Protein AF-A0A0N9I6E2-F1 (afdb_monomer)

pLDDT: mean 80.84, std 10.75, range [47.5, 95.81]

Organism: NCBI:txid860235

Foldseek 3Di:
DDDPLLLVLLVLQLLLLLQVVVVDDDPVVNVVSNVVSCPPNLQDDDDPVPPDPVCVVVVVVVVVVVRVVSSVVVVVVSVVVSVVSNVVLVVCCVVPVPDDPNVVSVVSSVVSVVVVVVVVD

Solvent-accessible surface area (backbone atoms only — not comparable to full-atom values): 7074 Å² total; per-residue (Å²): 132,83,50,73,61,58,49,49,47,35,49,46,50,48,52,52,50,56,49,52,37,77,76,72,52,60,78,63,63,51,53,51,52,50,52,60,52,40,58,76,71,63,64,78,83,82,90,62,91,85,56,58,80,94,48,40,70,64,50,51,52,52,50,50,54,49,48,53,54,50,43,51,50,53,49,52,50,51,52,49,51,52,52,51,49,45,56,50,50,56,50,45,42,71,79,33,86,85,57,52,65,69,60,53,47,52,48,54,48,52,53,52,57,48,57,55,57,64,78,74,111

Radius of gyration: 18.81 Å; Cα contacts (8 Å, |Δi|>4): 63; chains: 1; bounding box: 44×23×55 Å

Nearest PDB structures (foldseek):
  7sr2-assembly1_A  TM=2.291E-01  e=9.450E+00  Homo sapiens

Structure (mmCIF, N/CA/C/O backbone):
data_AF-A0A0N9I6E2-F1
#
_entry.id   AF-A0A0N9I6E2-F1
#
loop_
_atom_site.group_PDB
_atom_site.id
_atom_site.type_symbol
_atom_site.label_atom_id
_atom_site.label_alt_id
_atom_site.label_comp_id
_atom_site.label_asym_id
_atom_site.label_entity_id
_atom_site.label_seq_id
_atom_site.pdbx_PDB_ins_code
_atom_site.Cartn_x
_atom_site.Cartn_y
_atom_site.Cartn_z
_atom_site.occupancy
_atom_site.B_iso_or_equiv
_atom_site.auth_seq_id
_atom_site.auth_comp_id
_atom_site.auth_asym_id
_atom_site.auth_atom_id
_atom_site.pdbx_PDB_model_num
ATOM 1 N N . MET A 1 1 ? -15.539 7.434 7.054 1.00 58.22 1 MET A N 1
ATOM 2 C CA . MET A 1 1 ? -15.281 6.097 6.485 1.00 58.22 1 MET A CA 1
ATOM 3 C C . MET A 1 1 ? -14.484 6.344 5.222 1.00 58.22 1 MET A C 1
ATOM 5 O O . MET A 1 1 ? -14.952 7.140 4.422 1.00 58.22 1 MET A O 1
ATOM 9 N N . ILE A 1 2 ? -13.271 5.800 5.119 1.00 67.31 2 ILE A N 1
ATOM 10 C CA . ILE A 1 2 ? -12.391 6.038 3.963 1.00 67.31 2 ILE A CA 1
ATOM 11 C C . ILE A 1 2 ? -13.004 5.368 2.730 1.00 67.31 2 ILE A C 1
ATOM 13 O O . ILE A 1 2 ? -13.506 4.244 2.828 1.00 67.31 2 ILE A O 1
ATOM 17 N N . SER A 1 3 ? -13.014 6.065 1.597 1.00 83.19 3 SER A N 1
ATOM 18 C CA . SER A 1 3 ? -13.534 5.536 0.339 1.00 83.19 3 SER A CA 1
ATOM 19 C C . SER A 1 3 ? -12.611 4.452 -0.222 1.00 83.19 3 SER A C 1
ATOM 21 O O . SER A 1 3 ? -11.415 4.390 0.071 1.00 83.19 3 SER A O 1
ATOM 23 N N . ARG A 1 4 ? -13.151 3.574 -1.074 1.00 80.69 4 ARG A N 1
ATOM 24 C CA . ARG A 1 4 ? -12.337 2.559 -1.759 1.00 80.69 4 ARG A CA 1
ATOM 25 C C . ARG A 1 4 ? -11.198 3.207 -2.556 1.00 80.69 4 ARG A C 1
ATOM 27 O O . ARG A 1 4 ? -10.085 2.689 -2.534 1.00 80.69 4 ARG A O 1
ATOM 34 N N . THR A 1 5 ? -11.463 4.334 -3.210 1.00 85.12 5 THR A N 1
ATOM 35 C CA . THR A 1 5 ? -10.477 5.065 -4.013 1.00 85.12 5 THR A CA 1
ATOM 36 C C . THR A 1 5 ? -9.357 5.640 -3.153 1.00 85.12 5 THR A C 1
ATOM 38 O O . THR A 1 5 ? -8.190 5.467 -3.492 1.00 85.12 5 THR A O 1
ATOM 41 N N . GLU A 1 6 ? -9.676 6.205 -1.986 1.00 81.94 6 GLU A N 1
ATOM 42 C CA . GLU A 1 6 ? -8.675 6.687 -1.022 1.00 81.94 6 GLU A CA 1
ATOM 43 C C . GLU A 1 6 ? -7.789 5.539 -0.499 1.00 81.94 6 GLU A C 1
ATOM 45 O O . GLU A 1 6 ? -6.568 5.682 -0.412 1.00 81.94 6 GLU A O 1
ATOM 50 N N . VAL A 1 7 ? -8.372 4.361 -0.223 1.00 84.06 7 VAL A N 1
ATOM 51 C CA . VAL A 1 7 ? -7.602 3.156 0.147 1.00 84.0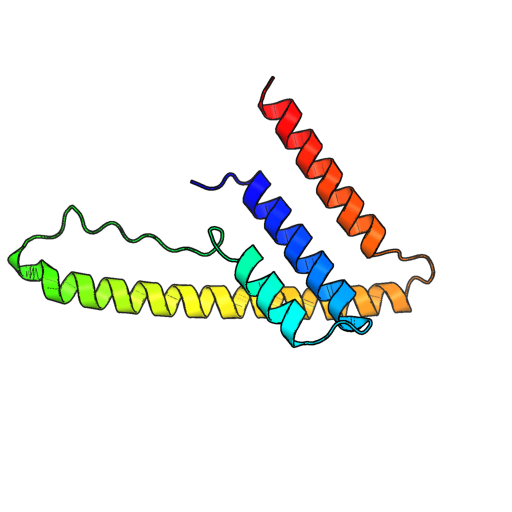6 7 VAL A CA 1
ATOM 52 C C . VAL A 1 7 ? -6.664 2.729 -0.988 1.00 84.06 7 VAL A C 1
ATOM 54 O O . VAL A 1 7 ? -5.511 2.367 -0.739 1.00 84.06 7 VAL A O 1
ATOM 57 N N . MET A 1 8 ? -7.131 2.773 -2.238 1.00 87.88 8 MET A N 1
ATOM 58 C CA . MET A 1 8 ? -6.322 2.407 -3.405 1.00 87.88 8 MET A CA 1
ATOM 59 C C . MET A 1 8 ? -5.189 3.414 -3.652 1.00 87.88 8 MET A C 1
ATOM 61 O O . MET A 1 8 ? -4.054 2.995 -3.878 1.00 87.88 8 MET A O 1
ATOM 65 N N . GLN A 1 9 ? -5.453 4.715 -3.521 1.00 86.62 9 GLN A N 1
ATOM 66 C CA . GLN A 1 9 ? -4.443 5.775 -3.616 1.00 86.62 9 GLN A CA 1
ATOM 67 C C . GLN A 1 9 ? -3.367 5.629 -2.530 1.00 86.62 9 GLN A C 1
ATOM 69 O O . GLN A 1 9 ? -2.172 5.671 -2.836 1.00 86.62 9 GLN A O 1
ATOM 74 N N . ALA A 1 10 ? -3.764 5.371 -1.279 1.00 85.19 10 ALA A N 1
ATOM 75 C CA . ALA A 1 10 ? -2.826 5.092 -0.192 1.00 85.19 10 ALA A CA 1
ATOM 76 C C . ALA A 1 10 ? -1.964 3.851 -0.492 1.00 85.19 10 ALA A C 1
ATOM 78 O O . ALA A 1 10 ? -0.749 3.868 -0.283 1.00 85.19 10 ALA A O 1
ATOM 79 N N . GLY A 1 11 ? -2.569 2.801 -1.059 1.00 88.00 11 GLY A N 1
ATOM 80 C CA . GLY A 1 11 ? -1.866 1.614 -1.543 1.00 88.00 11 GLY A CA 1
ATOM 81 C C . GLY A 1 11 ? -0.800 1.940 -2.593 1.00 88.00 11 GLY A C 1
ATOM 82 O O . GLY A 1 11 ? 0.354 1.548 -2.429 1.00 88.00 11 GLY A O 1
ATOM 83 N N . VAL A 1 12 ? -1.140 2.705 -3.634 1.00 90.62 12 VAL A N 1
ATOM 84 C CA . VAL A 1 12 ? -0.178 3.131 -4.671 1.00 90.62 12 VAL A CA 1
ATOM 85 C C . VAL A 1 12 ? 0.955 3.970 -4.070 1.00 90.62 12 VAL A C 1
ATOM 87 O O . VAL A 1 12 ? 2.125 3.756 -4.403 1.00 90.62 12 VAL A O 1
ATOM 90 N N . GLY A 1 13 ? 0.643 4.866 -3.129 1.00 87.81 13 GLY A N 1
ATOM 91 C CA . GLY A 1 13 ? 1.640 5.636 -2.382 1.00 87.81 13 GLY A CA 1
ATOM 92 C C . GLY A 1 13 ? 2.625 4.745 -1.617 1.00 87.81 13 GLY A C 1
ATOM 93 O O . GLY A 1 13 ? 3.838 4.931 -1.724 1.00 87.81 13 GLY A O 1
ATOM 94 N N . ILE A 1 14 ? 2.122 3.723 -0.914 1.00 87.88 14 ILE A N 1
ATOM 95 C CA . ILE A 1 14 ? 2.940 2.742 -0.179 1.00 87.88 14 ILE A CA 1
ATOM 96 C C . ILE A 1 14 ? 3.906 2.024 -1.123 1.00 87.88 14 ILE A C 1
ATOM 98 O O . ILE A 1 14 ? 5.094 1.907 -0.815 1.00 87.88 14 ILE A O 1
ATOM 102 N N . LEU A 1 15 ? 3.416 1.562 -2.276 1.00 90.69 15 LEU A N 1
ATOM 103 C CA . LEU A 1 15 ? 4.235 0.853 -3.263 1.00 90.69 15 LEU A CA 1
ATOM 104 C C . LEU A 1 15 ? 5.297 1.768 -3.885 1.00 90.69 15 LEU A C 1
ATOM 106 O O . LEU A 1 15 ? 6.435 1.343 -4.072 1.00 90.69 15 LEU A O 1
ATOM 110 N N . THR A 1 16 ? 4.955 3.033 -4.133 1.00 89.50 16 THR A N 1
ATOM 111 C CA . THR A 1 16 ? 5.874 4.043 -4.685 1.00 89.50 16 THR A CA 1
ATOM 112 C C . THR A 1 16 ? 7.024 4.322 -3.726 1.00 89.50 16 THR A C 1
ATOM 114 O O . THR A 1 16 ? 8.193 4.262 -4.111 1.00 89.50 16 THR A O 1
ATOM 117 N N . VAL A 1 17 ? 6.705 4.555 -2.451 1.00 85.69 17 VAL A N 1
ATOM 118 C CA . VAL A 1 17 ? 7.709 4.762 -1.401 1.00 85.69 17 VAL A CA 1
ATOM 119 C C . VAL A 1 17 ? 8.571 3.513 -1.227 1.00 85.69 17 VAL A C 1
ATOM 121 O O . VAL A 1 17 ? 9.793 3.620 -1.152 1.00 85.69 17 VAL A O 1
ATOM 124 N N . ALA A 1 18 ? 7.964 2.325 -1.197 1.00 85.31 18 ALA A N 1
ATOM 125 C CA . ALA A 1 18 ? 8.687 1.068 -1.025 1.00 85.31 18 ALA A CA 1
ATOM 126 C C . ALA A 1 18 ? 9.599 0.718 -2.211 1.00 85.31 18 ALA A C 1
ATOM 128 O O . ALA A 1 18 ? 10.655 0.123 -2.008 1.00 85.31 18 ALA A O 1
ATOM 129 N N . HIS A 1 19 ? 9.229 1.087 -3.438 1.00 87.69 19 HIS A N 1
ATOM 130 C CA . HIS A 1 19 ? 10.112 0.943 -4.595 1.00 87.69 19 HIS A CA 1
ATOM 131 C C . HIS A 1 19 ? 11.278 1.933 -4.521 1.00 87.69 19 HIS A C 1
ATOM 133 O O . HIS A 1 19 ? 12.434 1.509 -4.544 1.00 87.69 19 HIS A O 1
ATOM 139 N N . GLY A 1 20 ? 10.998 3.226 -4.316 1.00 82.69 20 GLY A N 1
ATOM 140 C CA . GLY A 1 20 ? 12.030 4.267 -4.208 1.00 82.69 20 GLY A CA 1
ATOM 141 C C . GLY A 1 20 ? 13.029 4.012 -3.073 1.00 82.69 20 GLY A C 1
ATOM 142 O O . GLY A 1 20 ? 14.233 4.216 -3.235 1.00 82.69 20 GLY A O 1
ATOM 143 N N . ALA A 1 21 ? 12.545 3.444 -1.967 1.00 79.12 21 ALA A N 1
ATOM 144 C CA . ALA A 1 21 ? 13.335 2.994 -0.828 1.00 79.12 21 ALA A CA 1
ATOM 145 C C . ALA A 1 21 ? 14.525 2.108 -1.205 1.00 79.12 21 ALA A C 1
ATOM 147 O O . ALA A 1 21 ? 15.631 2.275 -0.690 1.00 79.12 21 ALA A O 1
ATOM 148 N N . THR A 1 22 ? 14.303 1.163 -2.118 1.00 72.56 22 THR A N 1
ATOM 149 C CA . THR A 1 22 ? 15.330 0.200 -2.533 1.00 72.56 22 THR A CA 1
ATOM 150 C C . THR A 1 22 ? 16.467 0.822 -3.338 1.00 72.56 22 THR A C 1
ATOM 152 O O . THR A 1 22 ? 17.516 0.200 -3.491 1.00 72.56 22 THR A O 1
ATOM 155 N N . ARG A 1 23 ? 16.294 2.066 -3.802 1.00 69.06 23 ARG A N 1
ATOM 156 C CA . ARG A 1 23 ? 17.258 2.806 -4.623 1.00 69.06 23 ARG A CA 1
ATOM 157 C C . ARG A 1 23 ? 18.061 3.859 -3.848 1.00 69.06 23 ARG A C 1
ATOM 159 O O . ARG A 1 23 ? 18.754 4.659 -4.468 1.00 69.06 23 ARG A O 1
ATOM 166 N N . GLY A 1 24 ? 18.027 3.830 -2.511 1.00 60.78 24 GLY A N 1
ATOM 167 C CA . GLY A 1 24 ? 18.950 4.601 -1.664 1.00 60.78 24 GLY A CA 1
ATOM 168 C C . GLY A 1 24 ? 18.316 5.606 -0.700 1.00 60.78 24 GLY A C 1
ATOM 169 O O . GLY A 1 24 ? 19.042 6.424 -0.137 1.00 60.78 24 GLY A O 1
ATOM 170 N N . SER A 1 25 ? 16.998 5.570 -0.477 1.00 59.94 25 SER A N 1
ATOM 171 C CA . SER A 1 25 ? 16.383 6.357 0.604 1.00 59.94 25 SER A CA 1
ATOM 172 C C . SER A 1 25 ? 16.756 5.790 1.976 1.00 59.94 25 SER A C 1
ATOM 174 O O . SER A 1 25 ? 16.989 4.588 2.130 1.00 59.94 25 SER A O 1
ATOM 176 N N . THR A 1 26 ? 16.811 6.643 3.001 1.00 59.84 26 THR A N 1
ATOM 177 C CA . THR A 1 26 ? 17.148 6.170 4.344 1.00 59.84 26 THR A CA 1
ATOM 178 C C . THR A 1 26 ? 16.007 5.321 4.910 1.00 59.84 26 THR A C 1
ATOM 180 O O . THR A 1 26 ? 14.831 5.668 4.816 1.00 59.84 26 THR A O 1
ATOM 183 N N . THR A 1 27 ? 16.341 4.189 5.535 1.00 61.56 27 THR A N 1
ATOM 184 C CA . THR A 1 27 ? 15.379 3.253 6.154 1.00 61.56 27 THR A CA 1
ATOM 185 C C . THR A 1 27 ? 14.427 3.897 7.172 1.00 61.56 27 THR A C 1
ATOM 187 O O . THR A 1 27 ? 13.396 3.304 7.491 1.00 61.56 27 THR A O 1
ATOM 190 N N . ALA A 1 28 ? 14.777 5.071 7.709 1.00 60.06 28 ALA A N 1
ATOM 191 C CA . ALA A 1 28 ? 13.965 5.825 8.659 1.00 60.06 28 ALA A CA 1
ATOM 192 C C . ALA A 1 28 ? 12.792 6.538 7.963 1.00 60.06 28 ALA A C 1
ATOM 194 O O . ALA A 1 28 ? 11.647 6.307 8.351 1.00 60.06 28 ALA A O 1
ATOM 195 N N . ASP A 1 29 ? 13.059 7.275 6.881 1.00 61.16 29 ASP A N 1
ATOM 196 C CA . ASP A 1 29 ? 12.046 8.022 6.113 1.00 61.16 29 ASP A CA 1
ATOM 197 C C . ASP A 1 29 ? 10.961 7.090 5.551 1.00 61.16 29 ASP A C 1
ATOM 199 O O . ASP A 1 29 ? 9.776 7.409 5.509 1.00 61.16 29 ASP A O 1
ATOM 203 N N . ILE A 1 30 ? 11.366 5.876 5.176 1.00 63.97 30 ILE A N 1
ATOM 204 C CA . ILE A 1 30 ? 10.481 4.843 4.630 1.00 63.97 30 ILE A CA 1
ATOM 205 C C . ILE A 1 30 ? 9.544 4.299 5.709 1.00 63.97 30 ILE A C 1
ATOM 207 O O . ILE A 1 30 ? 8.359 4.096 5.457 1.00 63.97 30 ILE A O 1
ATOM 211 N N . LYS A 1 31 ? 10.050 4.060 6.925 1.00 67.25 31 LYS A N 1
ATOM 212 C CA . LYS A 1 31 ? 9.211 3.600 8.041 1.00 67.25 31 LYS A CA 1
ATOM 213 C C . LYS A 1 31 ? 8.195 4.660 8.440 1.00 67.25 31 LYS A C 1
ATOM 215 O O . LYS A 1 31 ? 7.054 4.308 8.731 1.00 67.25 31 LYS A O 1
ATOM 220 N N . GLU A 1 32 ? 8.597 5.923 8.445 1.00 67.94 32 GLU A N 1
ATOM 221 C CA . GLU A 1 32 ? 7.713 7.041 8.764 1.00 67.94 32 GLU A CA 1
ATOM 222 C C . GLU A 1 32 ? 6.629 7.215 7.692 1.00 67.94 32 GLU A C 1
ATOM 224 O O . GLU A 1 32 ? 5.444 7.174 8.017 1.00 67.94 32 GLU A O 1
ATOM 229 N N . ALA A 1 33 ? 7.002 7.251 6.410 1.00 65.25 33 ALA A N 1
ATOM 230 C CA . ALA A 1 33 ? 6.053 7.335 5.300 1.00 65.25 33 ALA A CA 1
ATOM 231 C C . ALA A 1 33 ? 5.073 6.148 5.265 1.00 65.25 33 ALA A C 1
ATOM 233 O O . ALA A 1 33 ? 3.870 6.339 5.098 1.00 65.25 33 ALA A 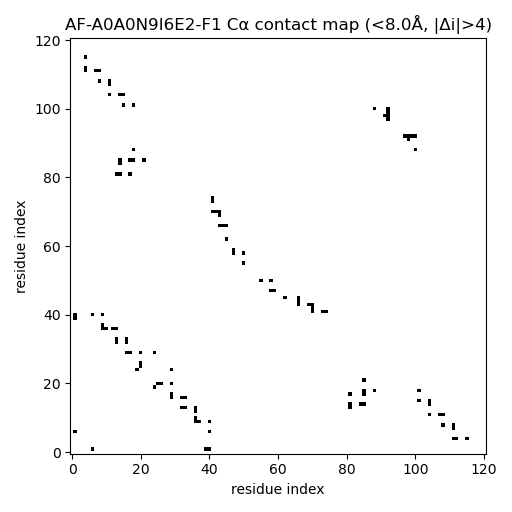O 1
ATOM 234 N N . LEU A 1 34 ? 5.555 4.921 5.494 1.00 67.94 34 LEU A N 1
ATOM 235 C CA . LEU A 1 34 ? 4.692 3.742 5.603 1.00 67.94 34 LEU A CA 1
ATOM 236 C C . LEU A 1 34 ? 3.765 3.813 6.818 1.00 67.94 34 LEU A C 1
ATOM 238 O O . LEU A 1 34 ? 2.651 3.311 6.751 1.00 67.94 34 LEU A O 1
ATOM 242 N N . THR A 1 35 ? 4.204 4.406 7.927 1.00 71.88 35 THR A N 1
ATOM 243 C CA . THR A 1 35 ? 3.3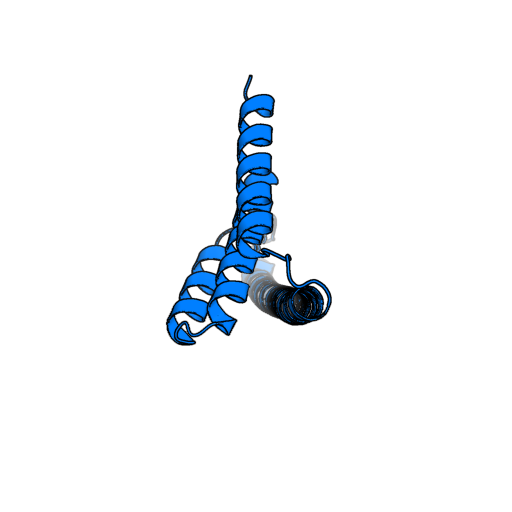55 4.579 9.113 1.00 71.88 35 THR A CA 1
ATOM 244 C C . THR A 1 35 ? 2.222 5.555 8.815 1.00 71.88 35 THR A C 1
ATOM 246 O O . THR A 1 35 ? 1.066 5.232 9.078 1.00 71.88 35 THR A O 1
ATOM 249 N N . VAL A 1 36 ? 2.535 6.695 8.195 1.00 69.06 36 VAL A N 1
ATOM 250 C CA . VAL A 1 36 ? 1.549 7.715 7.810 1.00 69.06 36 VAL A CA 1
ATOM 251 C C . VAL A 1 36 ? 0.542 7.161 6.801 1.00 69.06 36 VAL A C 1
ATOM 253 O O . VAL A 1 36 ? -0.658 7.293 7.002 1.00 69.06 36 VAL A O 1
ATOM 256 N N . LEU A 1 37 ? 0.997 6.467 5.756 1.00 65.44 37 LEU A N 1
ATOM 257 C CA . LEU A 1 37 ? 0.109 5.938 4.712 1.00 65.44 37 LEU A CA 1
ATOM 258 C C . LEU A 1 37 ? -0.809 4.800 5.188 1.00 65.44 37 LEU A C 1
ATOM 260 O O . LEU A 1 37 ? -1.772 4.452 4.509 1.00 65.44 37 LEU A O 1
ATOM 264 N N . ARG A 1 38 ? -0.504 4.190 6.336 1.00 68.19 38 ARG A N 1
ATOM 265 C CA . ARG A 1 38 ? -1.324 3.126 6.934 1.00 68.19 38 ARG A CA 1
ATOM 266 C C . ARG A 1 38 ? -2.362 3.654 7.913 1.00 68.19 38 ARG A C 1
ATOM 268 O O . ARG A 1 38 ? -3.310 2.919 8.194 1.00 68.19 38 ARG A O 1
ATOM 275 N N . GLN A 1 39 ? -2.183 4.873 8.427 1.00 69.25 39 GLN A N 1
ATOM 276 C CA . GLN A 1 39 ? -3.170 5.518 9.292 1.00 69.25 39 GLN A CA 1
ATOM 277 C C . GLN A 1 39 ? -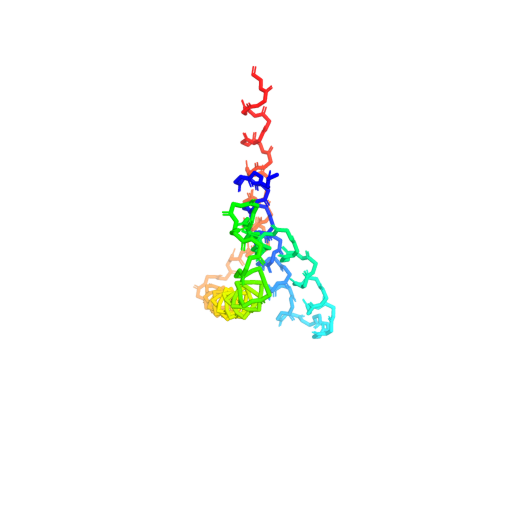4.484 5.688 8.529 1.00 69.25 39 GLN A C 1
ATOM 279 O O . GLN A 1 39 ? -4.496 6.039 7.351 1.00 69.25 39 GLN A O 1
ATOM 284 N N . GLY A 1 40 ? -5.599 5.374 9.182 1.00 64.25 40 GLY A N 1
ATOM 285 C CA . GLY A 1 40 ? -6.930 5.405 8.586 1.00 64.25 40 GLY A CA 1
ATOM 286 C C . GLY A 1 40 ? -7.287 4.181 7.734 1.00 64.25 40 GLY A C 1
ATOM 287 O O . GLY A 1 40 ? -8.435 3.746 7.766 1.00 64.25 40 GLY A O 1
ATOM 288 N N . VAL A 1 41 ? -6.337 3.588 7.000 1.00 66.69 41 VAL A N 1
ATOM 289 C CA . VAL A 1 41 ? -6.602 2.435 6.110 1.00 66.69 41 VAL A CA 1
ATOM 290 C C . VAL A 1 41 ? -6.701 1.117 6.881 1.00 66.69 41 VAL A C 1
ATOM 292 O O . VAL A 1 41 ? -7.494 0.246 6.529 1.00 66.69 41 VAL A O 1
ATOM 295 N N . LEU A 1 42 ? -5.886 0.955 7.925 1.00 66.94 42 LEU A N 1
ATOM 296 C CA . LEU A 1 42 ? -5.849 -0.257 8.754 1.00 66.94 42 LEU A CA 1
ATOM 297 C C . LEU A 1 42 ? -6.442 -0.039 10.151 1.00 66.94 42 LEU A C 1
ATOM 299 O O . LEU A 1 42 ? -6.290 -0.903 11.015 1.00 66.94 42 LEU A O 1
ATOM 303 N N . ASP A 1 43 ? -7.102 1.099 10.376 1.00 69.25 43 ASP A N 1
ATOM 304 C CA . ASP A 1 43 ? -7.682 1.427 11.673 1.00 69.25 43 ASP A CA 1
ATOM 305 C C . ASP A 1 43 ? -8.935 0.584 11.908 1.00 69.25 43 ASP A C 1
ATOM 307 O O . ASP A 1 43 ? -9.928 0.661 11.180 1.00 69.25 43 ASP A O 1
ATOM 311 N N . LEU A 1 44 ? -8.877 -0.250 12.942 1.00 67.06 44 LEU A N 1
ATOM 312 C CA . LEU A 1 44 ? -9.967 -1.136 13.313 1.00 67.06 44 LEU A CA 1
ATOM 313 C C . LEU A 1 44 ? -10.838 -0.450 14.363 1.00 67.06 44 LEU A C 1
ATOM 315 O O . LEU A 1 44 ? -10.370 -0.106 15.447 1.00 67.06 44 LEU A O 1
ATOM 319 N N . HIS A 1 45 ? -12.118 -0.269 14.046 1.00 72.69 45 HIS A N 1
ATOM 320 C CA . HIS A 1 45 ? -13.101 0.233 14.995 1.00 72.69 45 HIS A CA 1
ATOM 321 C C . HIS A 1 45 ? -13.965 -0.923 15.499 1.00 72.69 45 HIS A C 1
ATOM 323 O O . HIS A 1 45 ? -14.583 -1.629 14.702 1.00 72.69 45 HIS A O 1
ATOM 329 N N . ILE A 1 46 ? -14.003 -1.114 16.817 1.00 76.12 46 ILE A N 1
ATOM 330 C CA . ILE A 1 46 ? -14.906 -2.066 17.465 1.00 76.12 46 ILE A CA 1
ATOM 331 C C . ILE A 1 46 ? -15.979 -1.261 18.190 1.00 76.12 46 ILE A C 1
ATOM 333 O O . ILE A 1 46 ? -15.685 -0.541 19.144 1.00 76.12 46 ILE A O 1
ATOM 337 N N . ASP A 1 47 ? -17.219 -1.395 17.727 1.00 82.12 47 ASP A N 1
ATOM 338 C CA . ASP A 1 47 ? -18.385 -0.825 18.390 1.00 82.12 47 ASP A CA 1
ATOM 339 C C . ASP A 1 47 ? -18.807 -1.721 19.565 1.00 82.12 47 ASP A C 1
ATOM 341 O O . ASP A 1 47 ? -19.111 -2.904 19.397 1.00 82.12 47 ASP A O 1
ATOM 345 N N . ILE A 1 48 ? -18.814 -1.140 20.763 1.00 79.69 48 ILE A N 1
ATOM 346 C CA . ILE A 1 48 ? -19.222 -1.789 22.015 1.00 79.69 48 ILE A CA 1
ATOM 347 C C . ILE A 1 48 ? -20.423 -1.092 22.669 1.00 79.69 48 ILE A C 1
ATOM 349 O O . ILE A 1 48 ? -20.725 -1.347 23.832 1.00 79.69 48 ILE A O 1
ATOM 353 N N . SER A 1 49 ? -21.139 -0.224 21.946 1.00 82.00 49 SER A N 1
ATOM 354 C CA . SER A 1 49 ? -22.254 0.565 22.488 1.00 82.00 49 SER A CA 1
ATOM 355 C C . SER A 1 49 ? -23.422 -0.272 23.026 1.00 82.00 49 SER A C 1
ATOM 357 O O . SER A 1 49 ? -24.200 0.230 23.831 1.00 82.00 49 SER A O 1
ATOM 359 N N . ASN A 1 50 ? -23.534 -1.544 22.631 1.00 82.38 50 ASN A N 1
ATOM 360 C CA . ASN A 1 50 ? -24.607 -2.454 23.051 1.00 82.38 50 ASN A CA 1
ATOM 361 C C . ASN A 1 50 ? -24.196 -3.443 24.160 1.00 82.38 50 ASN A C 1
ATOM 363 O O . ASN A 1 50 ? -24.912 -4.410 24.421 1.00 82.38 50 ASN A O 1
ATOM 367 N N . VAL A 1 51 ? -23.038 -3.245 24.794 1.00 82.06 51 VAL A N 1
ATOM 368 C CA . VAL A 1 51 ? -22.540 -4.139 25.847 1.00 82.06 51 VAL A CA 1
ATOM 369 C C . VAL A 1 51 ? -23.222 -3.823 27.186 1.00 82.06 51 VAL A C 1
ATOM 371 O O . VAL A 1 51 ? -23.208 -2.670 27.615 1.00 82.06 51 VAL A O 1
ATOM 374 N N . PRO A 1 52 ? -23.797 -4.821 27.888 1.00 84.75 52 PRO A N 1
ATOM 375 C CA . PRO A 1 52 ? -24.332 -4.623 29.233 1.00 84.75 52 PRO A CA 1
ATOM 376 C C . PRO A 1 52 ? -23.256 -4.126 30.209 1.00 84.75 52 PRO A C 1
ATOM 378 O O . PRO A 1 52 ? -22.154 -4.674 30.245 1.00 84.75 52 PRO A O 1
ATOM 381 N N . ASN A 1 53 ? -23.595 -3.150 31.059 1.00 81.56 53 ASN A N 1
ATOM 382 C CA . ASN A 1 53 ? -22.657 -2.512 32.000 1.00 81.56 53 ASN A CA 1
ATOM 383 C C . ASN A 1 53 ? -21.909 -3.506 32.909 1.00 81.56 53 ASN A C 1
ATOM 385 O O . ASN A 1 53 ? -20.766 -3.273 33.284 1.00 81.56 53 ASN A O 1
ATOM 389 N N . GLU A 1 54 ? -22.544 -4.626 33.252 1.00 83.88 54 GLU A N 1
ATOM 390 C CA . GLU A 1 54 ? -21.984 -5.690 34.097 1.00 83.88 54 GLU A CA 1
ATOM 391 C C . GLU A 1 54 ? -20.802 -6.419 33.437 1.00 83.88 54 GLU A C 1
ATOM 393 O O . GLU A 1 54 ? -19.943 -6.970 34.123 1.00 83.88 54 GLU A O 1
ATOM 398 N N . CYS A 1 55 ? -20.743 -6.407 32.104 1.00 81.56 55 CYS A N 1
ATOM 399 C CA . CYS A 1 55 ? -19.693 -7.039 31.309 1.00 81.56 55 CYS A CA 1
ATOM 400 C C . CYS A 1 55 ? -18.706 -6.024 30.711 1.00 81.56 55 CYS A C 1
ATOM 402 O O . CYS A 1 55 ? -17.730 -6.438 30.086 1.00 81.56 55 CYS A O 1
ATOM 404 N N . ASP A 1 56 ? -18.936 -4.720 30.900 1.00 82.62 56 ASP A N 1
ATOM 405 C CA . ASP A 1 56 ? -18.248 -3.632 30.192 1.00 82.62 56 ASP A CA 1
ATOM 406 C C . ASP A 1 56 ? -16.719 -3.719 30.300 1.00 82.62 56 ASP A C 1
ATOM 408 O O . ASP A 1 56 ? -16.023 -3.678 29.289 1.00 82.62 56 ASP A O 1
ATOM 412 N N . THR A 1 57 ? -16.180 -3.946 31.501 1.00 86.62 57 THR A N 1
ATOM 413 C CA . THR A 1 57 ? -14.726 -4.022 31.713 1.00 86.62 57 THR A CA 1
ATOM 414 C C . THR A 1 57 ? -14.087 -5.206 30.987 1.00 86.62 57 THR A C 1
ATOM 416 O O . THR A 1 57 ? -13.059 -5.049 30.330 1.00 86.62 57 THR A O 1
ATOM 419 N N . VAL A 1 58 ? -14.697 -6.393 31.079 1.00 87.88 58 VAL A N 1
ATOM 420 C CA . VAL A 1 58 ? -14.167 -7.614 30.450 1.00 87.88 58 VAL A CA 1
ATOM 421 C C . VAL A 1 58 ? -14.271 -7.510 28.932 1.00 87.88 58 VAL A C 1
ATOM 423 O O . VAL A 1 58 ? -13.322 -7.830 28.223 1.00 87.88 58 VAL A O 1
ATOM 426 N N . VAL A 1 59 ? -15.400 -7.015 28.420 1.00 86.62 59 VAL A N 1
ATOM 427 C CA . VAL A 1 59 ? -15.610 -6.865 26.978 1.00 86.62 59 VAL A CA 1
ATOM 428 C C . VAL A 1 59 ? -14.705 -5.785 26.395 1.00 86.62 59 VAL A C 1
ATOM 430 O O . VAL A 1 59 ? -14.143 -6.011 25.328 1.00 86.62 59 VAL A O 1
ATOM 433 N N . ARG A 1 60 ? -14.481 -4.659 27.088 1.00 84.81 60 ARG A N 1
ATOM 434 C CA . ARG A 1 60 ? -13.489 -3.651 26.670 1.00 84.81 60 ARG A CA 1
ATOM 435 C C . ARG A 1 60 ? -12.091 -4.238 26.587 1.00 84.81 60 ARG A C 1
ATOM 437 O O . ARG A 1 60 ? -11.403 -3.994 25.604 1.00 84.81 60 ARG A O 1
ATOM 444 N N . GLN A 1 61 ? -11.682 -5.013 27.590 1.00 88.94 61 GLN A N 1
ATOM 445 C CA . GLN A 1 61 ? -10.359 -5.627 27.596 1.00 88.94 61 GLN A CA 1
ATOM 446 C C . GLN A 1 61 ? -10.195 -6.618 26.436 1.00 88.94 61 GLN A C 1
ATOM 448 O O . GLN A 1 61 ? -9.226 -6.533 25.690 1.00 88.94 61 GLN A O 1
ATOM 453 N N . VAL A 1 62 ? -11.171 -7.503 26.225 1.00 89.88 62 VAL A N 1
ATOM 454 C CA . VAL A 1 62 ? -11.131 -8.458 25.108 1.00 89.88 62 VAL A CA 1
ATOM 455 C C . VAL A 1 62 ? -11.190 -7.737 23.759 1.00 89.88 62 VAL A C 1
ATOM 457 O O . VAL A 1 62 ? -10.461 -8.098 22.841 1.00 89.88 62 VAL A O 1
ATOM 460 N N . ALA A 1 63 ? -12.018 -6.698 23.621 1.00 86.25 63 ALA A N 1
ATOM 461 C CA . ALA A 1 63 ? -12.084 -5.891 22.404 1.00 86.25 63 ALA A CA 1
ATOM 462 C C . ALA A 1 63 ? -10.736 -5.219 22.102 1.00 86.25 63 ALA A C 1
ATOM 464 O O . ALA A 1 63 ? -10.282 -5.258 20.962 1.00 86.25 63 ALA A O 1
ATOM 465 N N . GLN A 1 64 ? -10.071 -4.669 23.120 1.00 85.94 64 GLN A N 1
ATOM 466 C CA . GLN A 1 64 ? -8.730 -4.099 23.003 1.00 85.94 64 GLN A CA 1
ATOM 467 C C . GLN A 1 64 ? -7.719 -5.154 22.518 1.00 85.94 64 GLN A C 1
ATOM 469 O O . GLN A 1 64 ? -7.034 -4.931 21.522 1.00 85.94 64 GLN A O 1
ATOM 474 N N . GLU A 1 65 ? -7.674 -6.326 23.158 1.00 89.00 65 GLU A N 1
ATOM 475 C CA . GLU A 1 65 ? -6.768 -7.425 22.784 1.00 89.00 65 GLU A CA 1
ATOM 476 C C . GLU A 1 65 ? -7.014 -7.908 21.343 1.00 89.00 65 GLU A C 1
ATOM 478 O O . GLU A 1 65 ? -6.075 -8.139 20.576 1.00 89.00 65 GLU A O 1
ATOM 483 N N . VAL A 1 66 ? -8.284 -8.012 20.937 1.00 87.94 66 VAL A N 1
ATOM 484 C CA . VAL A 1 66 ? -8.672 -8.378 19.569 1.00 87.94 66 VAL A CA 1
ATOM 485 C C . VAL A 1 66 ? -8.262 -7.295 18.569 1.00 87.94 66 VAL A C 1
ATOM 487 O O . VAL A 1 66 ? -7.715 -7.629 17.518 1.00 87.94 66 VAL A O 1
ATOM 490 N N . ALA A 1 67 ? -8.485 -6.014 18.873 1.00 83.12 67 ALA A N 1
ATOM 491 C CA . ALA A 1 67 ? -8.087 -4.905 18.006 1.00 83.12 67 ALA A CA 1
ATOM 492 C C . ALA A 1 67 ? -6.567 -4.864 17.799 1.00 83.12 67 ALA A C 1
ATOM 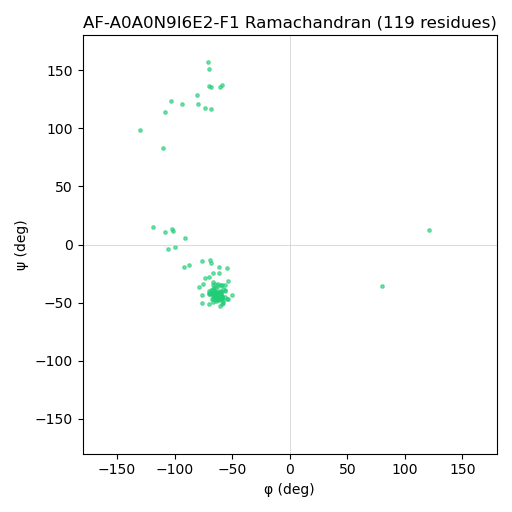494 O O . ALA A 1 67 ? -6.103 -4.695 16.667 1.00 83.12 67 ALA A O 1
ATOM 495 N N . GLU A 1 68 ? -5.789 -5.069 18.862 1.00 85.00 68 GLU A N 1
ATOM 496 C CA . GLU A 1 68 ? -4.326 -5.108 18.813 1.00 85.00 68 GLU A CA 1
ATOM 497 C C . GLU A 1 68 ? -3.822 -6.290 17.977 1.00 85.00 68 GLU A C 1
ATOM 499 O O . GLU A 1 68 ? -2.977 -6.120 17.092 1.00 85.00 68 GLU A O 1
ATOM 504 N N . GLU A 1 69 ? -4.383 -7.482 18.185 1.00 87.19 69 GLU A N 1
ATOM 505 C CA . GLU A 1 69 ? -4.007 -8.680 17.435 1.00 87.19 69 GLU A CA 1
ATOM 506 C C . GLU A 1 69 ? -4.385 -8.580 15.950 1.00 87.19 69 GLU A C 1
ATOM 508 O O . GLU A 1 69 ? -3.587 -8.939 15.076 1.00 87.19 69 GLU A O 1
ATOM 513 N N . LEU A 1 70 ? -5.577 -8.064 15.635 1.00 84.00 70 LEU A N 1
ATOM 514 C CA . LEU A 1 70 ? -5.998 -7.836 14.253 1.00 84.00 70 LEU A CA 1
ATOM 515 C C . LEU A 1 70 ? -5.124 -6.781 13.572 1.00 84.00 70 LEU A C 1
ATOM 517 O O . LEU A 1 70 ? -4.662 -7.016 12.453 1.00 84.00 70 LEU A O 1
ATOM 521 N N . SER A 1 71 ? -4.821 -5.677 14.259 1.00 81.50 71 SER A N 1
ATOM 522 C CA . SER A 1 71 ? -3.910 -4.644 13.755 1.00 81.50 71 SER A CA 1
ATOM 523 C C . SER A 1 71 ? -2.529 -5.228 13.468 1.00 81.50 71 SER A C 1
ATOM 525 O O . SER A 1 71 ? -1.975 -5.018 12.390 1.00 81.50 71 SER A O 1
ATOM 527 N N . ARG A 1 72 ? -1.988 -6.049 14.377 1.00 83.38 72 ARG A N 1
ATOM 528 C CA . ARG A 1 72 ? -0.701 -6.734 14.194 1.00 83.38 72 ARG A CA 1
ATOM 529 C C . ARG A 1 72 ? -0.708 -7.662 12.977 1.00 83.38 72 ARG A C 1
ATOM 531 O O . ARG A 1 72 ? 0.239 -7.645 12.189 1.00 83.38 72 ARG A O 1
ATOM 538 N N . ARG A 1 73 ? -1.762 -8.464 12.787 1.00 83.50 73 ARG A N 1
ATOM 539 C CA . ARG A 1 73 ? -1.891 -9.375 11.631 1.00 83.50 73 ARG A CA 1
ATOM 540 C C . ARG A 1 73 ? -2.039 -8.625 10.316 1.00 83.50 73 ARG A C 1
ATOM 542 O O . ARG A 1 73 ? -1.329 -8.936 9.359 1.00 83.50 73 ARG A O 1
ATOM 549 N N . ALA A 1 74 ? -2.909 -7.617 10.278 1.00 81.81 74 ALA A N 1
ATOM 550 C CA . ALA A 1 74 ? -3.045 -6.730 9.131 1.00 81.81 74 ALA A CA 1
ATOM 551 C C . ALA A 1 74 ? -1.696 -6.085 8.804 1.00 81.81 74 ALA A C 1
ATOM 553 O O . ALA A 1 74 ? -1.297 -6.005 7.638 1.00 81.81 74 ALA A O 1
ATOM 554 N N . GLN A 1 75 ? -0.933 -5.719 9.839 1.00 80.62 75 GLN A N 1
ATOM 555 C CA . GLN A 1 75 ? 0.369 -5.129 9.631 1.00 80.62 75 GLN A CA 1
ATOM 556 C C . GLN A 1 75 ? 1.371 -6.083 8.972 1.00 80.62 75 GLN A C 1
ATOM 558 O O . GLN A 1 75 ? 2.078 -5.686 8.041 1.00 80.62 75 GLN A O 1
ATOM 563 N N . GLN A 1 76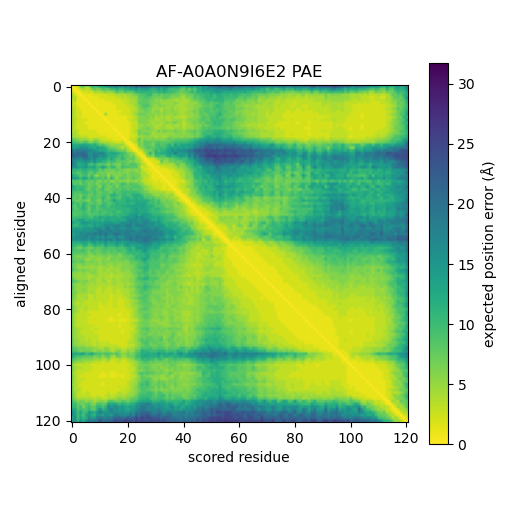 ? 1.418 -7.333 9.436 1.00 82.75 76 GLN A N 1
ATOM 564 C CA . GLN A 1 76 ? 2.260 -8.387 8.867 1.00 82.75 76 GLN A CA 1
ATOM 565 C C . GLN A 1 76 ? 1.886 -8.700 7.417 1.00 82.75 76 GLN A C 1
ATOM 567 O O . GLN A 1 76 ? 2.778 -8.832 6.579 1.00 82.75 76 GLN A O 1
ATOM 572 N N . MET A 1 77 ? 0.587 -8.763 7.112 1.00 83.62 77 MET A N 1
ATOM 573 C CA . MET A 1 77 ? 0.087 -8.993 5.757 1.00 83.62 77 MET A CA 1
ATOM 574 C C . MET A 1 77 ? 0.553 -7.891 4.801 1.00 83.62 77 MET A C 1
ATOM 576 O O . MET A 1 77 ? 1.187 -8.191 3.793 1.00 83.62 77 MET A O 1
ATOM 580 N N . VAL A 1 78 ? 0.323 -6.620 5.150 1.00 83.31 78 VAL A N 1
ATOM 581 C CA . VAL A 1 78 ? 0.755 -5.482 4.322 1.00 83.31 78 VAL A CA 1
ATOM 582 C C . VAL A 1 78 ? 2.272 -5.477 4.135 1.00 83.31 78 VAL A C 1
ATOM 584 O O . VAL A 1 78 ? 2.743 -5.315 3.014 1.00 83.31 78 VAL A O 1
ATOM 587 N N . ASN A 1 79 ? 3.052 -5.724 5.194 1.00 81.75 79 ASN A N 1
ATOM 588 C CA . ASN A 1 79 ? 4.511 -5.800 5.077 1.00 81.75 79 ASN A CA 1
ATOM 589 C C . ASN A 1 79 ? 4.949 -6.926 4.120 1.00 81.75 79 ASN A C 1
ATOM 591 O O . ASN A 1 79 ? 5.877 -6.738 3.335 1.00 81.75 79 ASN A O 1
ATOM 595 N N . GLY A 1 80 ? 4.275 -8.081 4.167 1.00 84.50 80 GLY A N 1
ATOM 596 C CA . GLY A 1 80 ? 4.502 -9.193 3.245 1.00 84.50 80 GLY A CA 1
ATOM 597 C C . GLY A 1 80 ? 4.196 -8.822 1.793 1.00 84.50 80 GLY A C 1
ATOM 598 O O . GLY A 1 80 ? 5.028 -9.063 0.921 1.00 84.50 80 GLY A O 1
ATOM 599 N N . CYS A 1 81 ? 3.054 -8.175 1.539 1.00 87.12 81 CYS A N 1
ATOM 600 C CA . CYS A 1 81 ? 2.672 -7.697 0.207 1.00 87.12 81 CYS A CA 1
ATOM 601 C C . CYS A 1 81 ? 3.669 -6.674 -0.348 1.00 87.12 81 CYS A C 1
ATOM 603 O O . CYS A 1 81 ? 4.084 -6.790 -1.497 1.00 87.12 81 CYS A O 1
ATOM 605 N N . VAL A 1 82 ? 4.094 -5.707 0.470 1.00 87.56 82 VAL A N 1
ATOM 606 C CA . VAL A 1 82 ? 5.077 -4.691 0.070 1.00 87.56 82 VAL A CA 1
ATOM 607 C C . VAL A 1 82 ? 6.418 -5.334 -0.275 1.00 87.56 82 VAL A C 1
ATOM 609 O O . VAL A 1 82 ? 7.008 -5.015 -1.305 1.00 87.56 82 VAL A O 1
ATOM 612 N N . LYS A 1 83 ? 6.888 -6.280 0.547 1.00 85.00 83 LYS A N 1
ATOM 613 C CA . LYS A 1 83 ? 8.127 -7.013 0.269 1.00 85.00 83 LYS A CA 1
ATOM 614 C C . LYS A 1 83 ? 8.033 -7.803 -1.040 1.00 85.00 83 LYS A C 1
ATOM 616 O O . LYS A 1 83 ? 8.936 -7.711 -1.865 1.00 85.00 83 LYS A O 1
ATOM 621 N N . ALA A 1 84 ? 6.940 -8.540 -1.238 1.00 88.06 84 ALA A N 1
ATOM 622 C CA . ALA A 1 84 ? 6.717 -9.306 -2.461 1.00 88.06 84 ALA A CA 1
ATOM 623 C C . ALA A 1 84 ? 6.666 -8.395 -3.697 1.00 88.06 84 ALA A C 1
ATOM 625 O O . ALA A 1 84 ? 7.279 -8.708 -4.712 1.00 88.06 84 ALA A O 1
ATOM 626 N N . PHE A 1 85 ? 5.996 -7.244 -3.599 1.00 92.94 85 PHE A N 1
ATOM 627 C CA . PHE A 1 85 ? 5.972 -6.249 -4.667 1.00 92.94 85 PHE A CA 1
ATOM 628 C C . PHE A 1 85 ? 7.379 -5.775 -5.038 1.00 92.94 85 PHE A C 1
ATOM 630 O O . PHE A 1 85 ? 7.721 -5.776 -6.215 1.00 92.94 85 PHE A O 1
ATOM 637 N N . VAL A 1 86 ? 8.205 -5.413 -4.054 1.00 89.56 86 VAL A N 1
ATOM 638 C CA . VAL A 1 86 ? 9.586 -4.969 -4.292 1.00 89.56 86 VAL A CA 1
ATOM 639 C C . VAL A 1 86 ? 10.403 -6.044 -5.013 1.00 89.56 86 VAL A C 1
ATOM 641 O O . VAL A 1 86 ? 11.112 -5.739 -5.970 1.00 89.56 86 VAL A O 1
ATOM 644 N N . GLU A 1 87 ? 10.288 -7.305 -4.591 1.00 89.44 87 GLU A N 1
ATOM 645 C CA . GLU A 1 87 ? 10.989 -8.426 -5.229 1.00 89.44 87 GLU A CA 1
ATOM 646 C C . GLU A 1 87 ? 10.520 -8.649 -6.676 1.00 89.44 87 GLU A C 1
ATOM 648 O O . GLU A 1 87 ? 11.345 -8.838 -7.572 1.00 89.44 87 GLU A O 1
ATOM 653 N N . VAL A 1 88 ? 9.208 -8.571 -6.924 1.00 93.94 88 VAL A N 1
ATOM 654 C CA . VAL A 1 88 ? 8.625 -8.687 -8.270 1.00 93.94 88 VAL A CA 1
ATOM 655 C C . VAL A 1 88 ? 9.036 -7.512 -9.156 1.00 93.94 88 VAL A C 1
ATOM 657 O O . VAL A 1 88 ? 9.421 -7.729 -10.301 1.00 93.94 88 VAL A O 1
ATOM 660 N N . ALA A 1 89 ? 9.009 -6.283 -8.640 1.00 92.06 89 ALA A N 1
ATOM 661 C CA . ALA A 1 89 ? 9.420 -5.088 -9.368 1.00 92.06 89 ALA A CA 1
ATOM 662 C C . ALA A 1 89 ? 10.901 -5.164 -9.766 1.00 92.06 89 ALA A C 1
ATOM 664 O O . ALA A 1 89 ? 11.237 -4.934 -10.923 1.00 92.06 89 ALA A O 1
ATOM 665 N N . ALA A 1 90 ? 11.777 -5.576 -8.845 1.00 89.75 90 ALA A N 1
ATOM 666 C CA . ALA A 1 90 ? 13.196 -5.770 -9.135 1.00 89.75 90 ALA A CA 1
ATOM 667 C C . ALA A 1 90 ? 13.437 -6.885 -10.169 1.00 89.75 90 ALA A C 1
ATOM 669 O O . ALA A 1 90 ? 14.321 -6.772 -11.019 1.00 89.75 90 ALA A O 1
ATOM 670 N N . ALA A 1 91 ? 12.656 -7.970 -10.117 1.00 92.31 91 ALA A N 1
ATOM 671 C CA . ALA A 1 91 ? 12.712 -9.016 -11.132 1.00 92.31 91 ALA A CA 1
ATOM 672 C C . ALA A 1 91 ? 12.264 -8.503 -12.506 1.00 92.31 91 ALA A C 1
ATOM 674 O O . ALA A 1 91 ? 12.941 -8.758 -13.498 1.00 92.31 91 ALA A O 1
ATOM 675 N N . TYR A 1 92 ? 11.178 -7.735 -12.548 1.00 92.81 92 TYR A N 1
ATOM 676 C CA . TYR A 1 92 ? 10.660 -7.153 -13.778 1.00 92.81 92 TYR A CA 1
ATOM 677 C C . TYR A 1 92 ? 11.649 -6.173 -14.415 1.00 92.81 92 TYR A C 1
ATOM 679 O O . TYR A 1 92 ? 11.914 -6.277 -15.604 1.00 92.81 92 TYR A O 1
ATOM 687 N N . GLU A 1 93 ? 12.270 -5.288 -13.632 1.00 91.81 93 GLU A N 1
ATOM 688 C CA . GLU A 1 93 ? 13.296 -4.355 -14.127 1.00 91.81 93 GLU A CA 1
ATOM 689 C C . GLU A 1 93 ? 14.537 -5.066 -14.681 1.00 91.81 93 GLU A C 1
ATOM 691 O O . GLU A 1 93 ? 15.153 -4.600 -15.637 1.00 91.81 93 GLU A O 1
ATOM 696 N N . ARG A 1 94 ? 14.911 -6.212 -14.102 1.00 91.75 94 ARG A N 1
ATOM 697 C CA . ARG A 1 94 ? 16.018 -7.028 -14.615 1.00 91.75 94 ARG A CA 1
ATOM 698 C C . ARG A 1 94 ? 15.662 -7.698 -15.943 1.00 91.75 94 ARG A C 1
ATOM 700 O O . ARG A 1 94 ? 16.509 -7.772 -16.830 1.00 91.75 94 ARG A O 1
ATOM 707 N N . ASP A 1 95 ? 14.444 -8.218 -16.053 1.00 95.81 95 ASP A N 1
ATOM 708 C CA . ASP A 1 95 ? 14.018 -9.028 -17.196 1.00 95.81 95 ASP A CA 1
ATOM 709 C C . ASP A 1 95 ? 13.467 -8.154 -18.350 1.00 95.81 95 ASP A C 1
ATOM 711 O O . ASP A 1 95 ? 13.406 -8.604 -19.494 1.00 95.81 95 ASP A O 1
ATOM 715 N N . CYS A 1 96 ? 13.105 -6.895 -18.073 1.00 94.31 96 CYS A N 1
ATOM 716 C CA . CYS A 1 96 ? 12.599 -5.902 -19.023 1.00 94.31 96 CYS A CA 1
ATOM 717 C C . CYS A 1 96 ? 13.370 -4.571 -18.875 1.00 94.31 96 CYS A C 1
ATOM 719 O O . CYS A 1 96 ? 13.022 -3.761 -18.018 1.00 94.31 96 CYS A O 1
ATOM 721 N N . PRO A 1 97 ? 14.380 -4.301 -19.727 1.00 83.88 97 PRO A N 1
ATOM 722 C CA . PRO A 1 97 ? 15.235 -3.111 -19.615 1.00 83.88 97 PRO A CA 1
ATOM 723 C C . PRO A 1 97 ? 14.500 -1.769 -19.740 1.00 83.88 9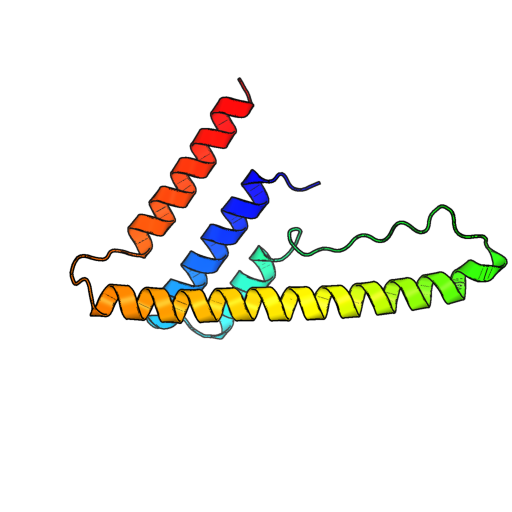7 PRO A C 1
ATOM 725 O O . PRO A 1 97 ? 14.972 -0.765 -19.214 1.00 83.88 97 PRO A O 1
ATOM 728 N N . ASP A 1 98 ? 13.348 -1.761 -20.415 1.00 90.94 98 ASP A N 1
ATOM 729 C CA . ASP A 1 98 ? 12.506 -0.574 -20.613 1.00 90.94 98 ASP A CA 1
ATOM 730 C C . ASP A 1 98 ? 11.444 -0.403 -19.508 1.00 90.94 98 ASP A C 1
ATOM 732 O O . ASP A 1 98 ? 10.564 0.453 -19.606 1.00 90.94 98 ASP A O 1
ATOM 736 N N . ALA A 1 99 ? 11.468 -1.242 -18.467 1.00 89.25 99 ALA A N 1
ATOM 737 C CA . ALA A 1 99 ? 10.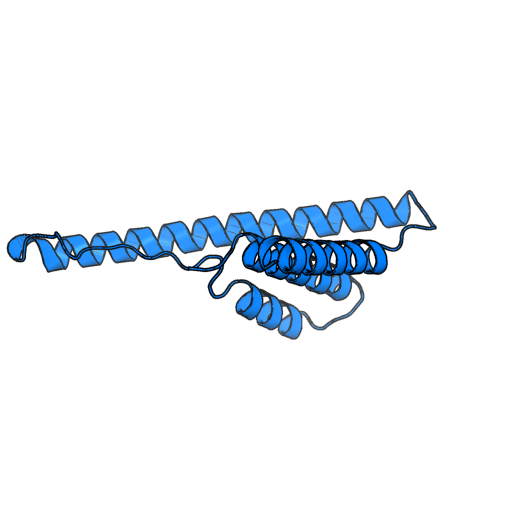512 -1.159 -17.373 1.00 89.25 99 ALA A CA 1
ATOM 738 C C . ALA A 1 99 ? 10.731 0.107 -16.531 1.00 89.25 99 ALA A C 1
ATOM 740 O O . ALA A 1 99 ? 11.740 0.255 -15.843 1.00 89.25 99 ALA A O 1
ATOM 741 N N . ASP A 1 100 ? 9.723 0.978 -16.521 1.00 91.25 100 ASP A N 1
ATOM 742 C CA . ASP A 1 100 ? 9.658 2.154 -15.654 1.00 91.25 100 ASP A CA 1
ATOM 743 C C . ASP A 1 100 ? 8.560 1.955 -14.598 1.00 91.25 100 ASP A C 1
ATOM 745 O O . ASP A 1 100 ? 7.406 2.360 -14.762 1.00 91.25 100 ASP A O 1
ATOM 749 N N . ILE A 1 101 ? 8.914 1.254 -13.514 1.00 92.19 101 ILE A N 1
ATOM 750 C CA . ILE A 1 101 ? 8.008 1.018 -12.380 1.00 92.19 101 ILE A CA 1
ATOM 751 C C . ILE A 1 101 ? 7.477 2.339 -11.789 1.00 92.19 101 ILE A C 1
ATOM 753 O O . ILE A 1 101 ? 6.264 2.420 -11.569 1.00 92.19 101 ILE A O 1
ATOM 757 N N . PRO A 1 102 ? 8.303 3.386 -11.567 1.00 90.56 102 PRO A N 1
ATOM 758 C CA . PRO A 1 102 ? 7.807 4.697 -11.152 1.00 90.56 102 PRO A CA 1
ATOM 759 C C . PRO A 1 102 ? 6.716 5.264 -12.068 1.00 90.56 102 PRO A C 1
ATOM 761 O O . PRO A 1 102 ? 5.675 5.690 -11.567 1.00 90.56 102 PRO A O 1
ATOM 764 N N . ALA A 1 103 ? 6.900 5.224 -13.391 1.00 91.94 103 ALA A N 1
ATOM 765 C CA . ALA A 1 103 ? 5.895 5.718 -14.332 1.00 91.94 103 ALA A CA 1
ATOM 766 C C . ALA A 1 103 ? 4.602 4.887 -14.305 1.00 91.94 103 ALA A C 1
ATOM 768 O O . ALA A 1 103 ? 3.506 5.446 -14.385 1.00 91.94 103 ALA A O 1
ATOM 769 N N . ILE A 1 104 ? 4.702 3.561 -14.148 1.00 93.94 104 ILE A N 1
ATOM 770 C CA . ILE A 1 104 ? 3.533 2.674 -14.017 1.00 93.94 104 ILE A CA 1
ATOM 771 C C . ILE A 1 104 ? 2.719 3.031 -12.766 1.00 93.94 104 ILE A C 1
ATOM 773 O O . ILE A 1 104 ? 1.497 3.168 -12.844 1.00 93.94 104 ILE A O 1
ATOM 777 N N . LEU A 1 105 ? 3.384 3.217 -11.622 1.00 93.38 105 LEU A N 1
ATOM 778 C CA . LEU A 1 105 ? 2.724 3.597 -10.370 1.00 93.38 105 LEU A CA 1
ATOM 779 C C . LEU A 1 105 ? 2.127 5.007 -10.443 1.00 93.38 105 LEU A C 1
ATOM 781 O O . LEU A 1 105 ? 1.007 5.225 -9.983 1.00 93.38 105 LEU A O 1
ATOM 785 N N . GLN A 1 106 ? 2.835 5.955 -11.065 1.00 90.94 106 GLN A N 1
ATOM 786 C CA . GLN A 1 106 ? 2.322 7.305 -11.292 1.00 90.94 106 GLN A CA 1
ATOM 787 C C . GLN A 1 106 ? 1.055 7.281 -12.149 1.00 90.94 106 GLN A C 1
ATOM 789 O O . GLN A 1 106 ? 0.074 7.939 -11.806 1.00 90.94 106 GLN A O 1
ATOM 794 N N . LYS A 1 107 ? 1.054 6.499 -13.233 1.00 93.62 107 LYS A N 1
ATOM 795 C CA . LYS A 1 107 ? -0.123 6.334 -14.085 1.00 93.62 107 LYS A CA 1
ATOM 796 C C . LYS A 1 107 ? -1.298 5.745 -13.304 1.00 93.62 107 LYS A C 1
ATOM 798 O O . LYS A 1 107 ? -2.383 6.307 -13.354 1.00 93.62 107 LYS A O 1
ATOM 803 N N . ALA A 1 108 ? -1.069 4.688 -12.524 1.00 91.75 108 ALA A N 1
ATOM 804 C CA . ALA A 1 108 ? -2.111 4.089 -11.690 1.00 91.75 108 ALA A CA 1
ATOM 805 C C . ALA A 1 108 ? -2.720 5.096 -10.694 1.00 91.75 108 ALA A C 1
ATOM 807 O O . ALA A 1 108 ? -3.927 5.092 -10.475 1.00 91.75 108 ALA A O 1
ATOM 808 N N . SER A 1 109 ? -1.902 5.987 -10.120 1.00 89.19 109 SER A N 1
ATOM 809 C CA . SER A 1 109 ? -2.380 7.064 -9.242 1.00 89.19 109 SER A CA 1
ATOM 810 C C . SER A 1 109 ? -3.290 8.065 -9.975 1.00 89.19 109 SER A C 1
ATOM 812 O O . SER A 1 109 ? -4.326 8.466 -9.449 1.00 89.19 109 SER A O 1
ATOM 814 N N . LEU A 1 110 ? -2.926 8.450 -11.205 1.00 89.75 110 LEU A N 1
ATOM 815 C CA . LEU A 1 110 ? -3.698 9.388 -12.030 1.00 89.75 110 LEU A CA 1
ATOM 816 C C . LEU A 1 110 ? -5.018 8.789 -12.527 1.00 89.75 110 LEU A C 1
ATOM 818 O O . LEU A 1 110 ? -6.041 9.475 -12.524 1.00 89.75 110 LEU A O 1
ATOM 822 N N . ASP A 1 111 ? -5.001 7.516 -12.923 1.00 90.19 111 ASP A N 1
ATOM 823 C CA . ASP A 1 111 ? -6.199 6.798 -13.358 1.00 90.19 111 ASP A CA 1
ATOM 824 C C . ASP A 1 111 ? -7.215 6.727 -12.196 1.00 90.19 111 ASP A C 1
ATOM 826 O O . ASP A 1 111 ? -8.376 7.094 -12.370 1.00 90.19 111 ASP A O 1
ATOM 830 N N . LEU A 1 112 ? -6.759 6.410 -10.974 1.00 87.19 112 LEU A N 1
ATOM 831 C CA . LEU A 1 112 ? -7.600 6.414 -9.765 1.00 87.19 112 LEU A CA 1
ATOM 832 C C . LEU A 1 112 ? -8.175 7.795 -9.421 1.00 87.19 112 LEU A C 1
ATOM 834 O O . LEU A 1 112 ? -9.292 7.890 -8.920 1.00 87.19 112 LEU A O 1
ATOM 838 N N . ALA A 1 113 ? -7.420 8.871 -9.656 1.00 83.56 113 ALA A N 1
ATOM 839 C CA . ALA A 1 113 ? -7.913 10.231 -9.441 1.00 83.56 113 ALA A CA 1
ATOM 840 C C . ALA A 1 113 ? -8.975 10.637 -10.478 1.00 83.56 113 ALA A C 1
ATOM 842 O O . ALA A 1 113 ? -9.844 11.449 -10.174 1.00 83.56 113 ALA A O 1
ATOM 843 N N . THR A 1 114 ? -8.917 10.066 -11.683 1.00 80.56 114 THR A N 1
ATOM 844 C CA . THR A 1 114 ? -9.897 10.315 -12.750 1.00 80.56 114 THR A CA 1
ATOM 845 C C . THR A 1 114 ? -11.201 9.567 -12.476 1.00 80.56 114 THR A C 1
ATOM 847 O O . THR A 1 114 ? -12.265 10.170 -12.548 1.00 80.56 114 THR A O 1
ATOM 850 N N . GLU A 1 115 ? -11.123 8.301 -12.048 1.00 76.19 115 GLU A N 1
ATOM 851 C CA . GLU A 1 115 ? -12.296 7.522 -11.611 1.00 76.19 115 GLU A CA 1
ATOM 852 C C . GLU A 1 115 ? -13.065 8.218 -10.474 1.00 76.19 115 GLU A C 1
ATOM 854 O O . GLU A 1 115 ? -14.289 8.176 -10.430 1.00 76.19 115 GLU A O 1
ATOM 859 N N . GLN A 1 116 ? -12.356 8.908 -9.575 1.00 67.44 116 GLN A N 1
ATOM 860 C CA . GLN A 1 116 ? -12.976 9.667 -8.487 1.00 67.44 116 GLN A CA 1
ATOM 861 C C . GLN A 1 116 ? -13.794 10.870 -8.974 1.00 67.44 116 GLN A C 1
ATOM 863 O O . GLN A 1 116 ? -14.804 11.202 -8.364 1.00 67.44 116 GLN A O 1
ATOM 868 N N . LEU A 1 117 ? -13.355 11.527 -10.051 1.00 64.12 117 LEU A N 1
ATOM 869 C CA . LEU A 1 117 ? -14.037 12.693 -10.617 1.00 64.12 117 LEU A CA 1
ATOM 870 C C . LEU A 1 117 ? -15.303 12.294 -11.382 1.00 64.12 117 LEU A C 1
ATOM 872 O O . LEU A 1 117 ? -16.283 13.032 -11.346 1.00 64.12 117 LEU A O 1
ATOM 876 N N . ASP A 1 118 ? -15.287 11.130 -12.034 1.00 62.84 118 ASP A N 1
ATOM 877 C CA . ASP A 1 118 ? -16.433 10.611 -12.788 1.00 62.84 118 ASP A CA 1
ATOM 878 C C . ASP A 1 118 ? -17.559 10.096 -11.866 1.00 62.84 118 ASP A C 1
ATOM 880 O O . ASP A 1 118 ? -18.731 10.180 -12.228 1.00 62.84 118 ASP A O 1
ATOM 884 N N . ASP A 1 119 ? -17.232 9.611 -10.659 1.00 57.97 119 ASP A N 1
ATOM 885 C CA . ASP A 1 119 ? -18.214 9.174 -9.648 1.00 57.97 119 ASP A CA 1
ATOM 886 C C . ASP A 1 119 ? -18.915 10.353 -8.921 1.00 57.97 119 ASP A C 1
ATOM 888 O O . ASP A 1 119 ? -19.932 10.152 -8.250 1.00 57.97 119 ASP A O 1
ATOM 892 N N . GLU A 1 120 ? -18.394 11.582 -9.038 1.00 55.22 120 GLU A N 1
ATOM 893 C CA . GLU A 1 120 ? -18.924 12.797 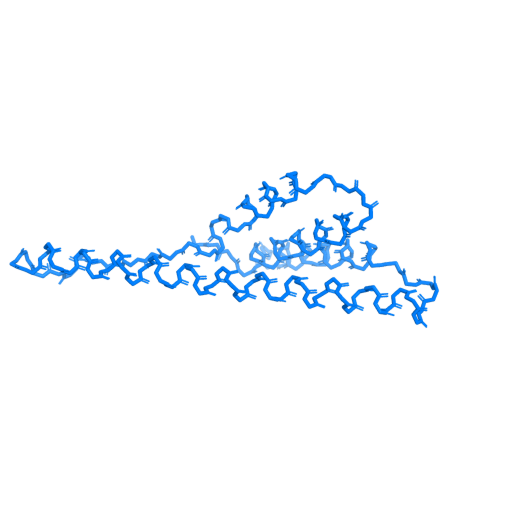-8.388 1.00 55.22 120 GLU A CA 1
ATOM 894 C C . GLU A 1 120 ? -19.787 13.691 -9.312 1.00 55.22 120 GLU A C 1
ATOM 896 O O . GLU A 1 120 ? -20.330 14.700 -8.845 1.00 55.22 120 GLU A O 1
ATOM 901 N N . THR A 1 121 ? -19.951 13.334 -10.595 1.00 47.50 121 THR A N 1
ATOM 902 C CA . THR A 1 121 ? -20.759 14.066 -11.604 1.00 47.50 121 THR A CA 1
ATOM 903 C C . THR A 1 121 ? -22.017 13.327 -12.036 1.00 47.50 121 THR A C 1
ATOM 905 O O . THR A 1 121 ? -23.062 14.002 -12.198 1.00 47.50 121 THR A O 1
#

Sequence (121 aa):
MISRTEVMQAGVGILTVAHGATRGSTTADIKEALTVLRQGVLDLHIDISNVPNECDTVVRQVAQEVAEELSRRAQQMVNGCVKAFVEVAAAYERDCPDADIPAILQKASLDLATEQLDDET

Secondary structure (DSSP, 8-state):
---HHHHHHHHHHHHHHHHHHTTT--HHHHHHHHHHHHTTTSPPP---TT--GGGHHHHHHHHHHHHHHHHHHHHHHHHHHHHHHHHHHHHHHHH-TT--HHHHHHHHHHHHHHHHHHTT-

Mean predicted aligned error: 7.97 Å